Protein AF-A0A5K1H5M7-F1 (afdb_monomer)

InterPro domains:
  IPR006096 Glutamate/phenylalanine/leucine/valine/L-tryptophan dehydrogenase, C-terminal [PF00208] (1-65)
  IPR036291 NAD(P)-binding domain superfamily [SSF51735] (2-88)

Secondary structure (DSSP, 8-state):
---HHHHTHHHHHHHHHHHHHHHHTS-TTTTTHHHHHHHHHHHHHHHHHHH------HHHHSPPPHHHHHHHHHHHHHHHHHHHHHHHHHHT-

Foldseek 3Di:
DDDPCLVVCLVVQLVVVVVVCVVVVDQPCPVCFVVQLVVVVVVQVVVCVVPVDDDDDPPVSGGDGSVNVSVVSSVVVSVVVVVVVVVVVVVVD

Radius of gyration: 19.18 Å; Cα contacts (8 Å, |Δi|>4): 42; chains: 1; bounding box: 40×39×49 Å

Structure (mmCIF, N/CA/C/O backbone):
data_AF-A0A5K1H5M7-F1
#
_entry.id   AF-A0A5K1H5M7-F1
#
loop_
_atom_site.group_PDB
_atom_site.id
_atom_site.type_symbol
_atom_site.label_atom_id
_atom_site.label_alt_id
_atom_site.label_comp_id
_atom_site.label_asym_id
_atom_site.label_entity_id
_atom_site.label_seq_id
_atom_site.pdbx_PDB_ins_code
_atom_site.Cartn_x
_atom_site.Cartn_y
_atom_site.Cartn_z
_atom_site.occupancy
_atom_site.B_iso_or_equiv
_atom_site.auth_seq_id
_atom_site.auth_comp_id
_atom_site.auth_asym_id
_atom_site.auth_atom_id
_atom_site.pdbx_PDB_model_num
ATOM 1 N N . PHE A 1 1 ? 15.676 -14.367 -14.440 1.00 82.69 1 PHE A N 1
ATOM 2 C CA . PHE A 1 1 ? 16.185 -12.984 -14.463 1.00 82.69 1 PHE A CA 1
ATOM 3 C C . PHE A 1 1 ? 15.013 -12.069 -14.165 1.00 82.69 1 PHE A C 1
ATOM 5 O O . PHE A 1 1 ? 13.962 -12.291 -14.755 1.00 82.69 1 PHE A O 1
ATOM 12 N N . LEU A 1 2 ? 15.156 -11.134 -13.226 1.00 88.44 2 LEU A N 1
ATOM 13 C CA . LEU A 1 2 ? 14.098 -10.183 -12.884 1.00 88.44 2 LEU A CA 1
ATOM 14 C C . LEU A 1 2 ? 14.438 -8.835 -13.548 1.00 88.44 2 LEU A C 1
ATOM 16 O O . LEU A 1 2 ? 15.557 -8.367 -13.332 1.00 88.44 2 LEU A O 1
ATOM 20 N N . PRO A 1 3 ? 13.555 -8.253 -14.384 1.00 93.31 3 PRO A N 1
ATOM 21 C CA . PRO A 1 3 ? 13.855 -7.015 -15.100 1.00 93.31 3 PRO A CA 1
ATOM 22 C C . PRO A 1 3 ? 14.126 -5.852 -14.145 1.00 93.31 3 PRO A C 1
ATOM 24 O O . PRO A 1 3 ? 13.365 -5.615 -13.209 1.00 93.31 3 PRO A O 1
ATOM 27 N N . ASP A 1 4 ? 15.179 -5.094 -14.419 1.00 95.06 4 ASP A N 1
ATOM 28 C CA . ASP A 1 4 ? 15.540 -3.880 -13.688 1.00 95.06 4 ASP A CA 1
ATOM 29 C C . ASP A 1 4 ? 14.443 -2.814 -13.768 1.00 95.06 4 ASP A C 1
ATOM 31 O O . ASP A 1 4 ? 14.088 -2.253 -12.735 1.00 95.06 4 ASP A O 1
ATOM 35 N N . VAL A 1 5 ? 13.849 -2.627 -14.954 1.00 92.81 5 VAL A N 1
ATOM 36 C CA . VAL A 1 5 ? 12.701 -1.734 -15.203 1.00 92.81 5 VAL A CA 1
ATOM 37 C C . VAL A 1 5 ? 11.517 -2.043 -14.284 1.00 92.81 5 VAL A C 1
ATOM 39 O O . VAL A 1 5 ? 10.769 -1.139 -13.933 1.00 92.81 5 VAL A O 1
ATOM 42 N N . LEU A 1 6 ? 11.339 -3.305 -13.875 1.00 94.81 6 LEU A N 1
ATOM 43 C CA . LEU A 1 6 ? 10.314 -3.684 -12.903 1.00 94.81 6 LEU A CA 1
ATOM 44 C C . LEU A 1 6 ? 10.814 -3.413 -11.478 1.00 94.81 6 LEU A C 1
ATOM 46 O O . LEU A 1 6 ? 10.172 -2.692 -10.725 1.00 94.81 6 LEU A O 1
ATOM 50 N N . CYS A 1 7 ? 11.982 -3.942 -11.108 1.00 93.88 7 CYS A N 1
ATOM 51 C CA . CYS A 1 7 ? 12.513 -3.846 -9.744 1.00 93.88 7 CYS A CA 1
ATOM 52 C C . CYS A 1 7 ? 12.703 -2.409 -9.238 1.00 93.88 7 CYS A C 1
ATOM 54 O O . CYS A 1 7 ? 12.552 -2.162 -8.043 1.00 93.88 7 CYS A O 1
ATOM 56 N N . ASN A 1 8 ? 13.071 -1.471 -10.116 1.00 95.25 8 ASN A N 1
ATOM 57 C CA . ASN A 1 8 ? 13.356 -0.083 -9.745 1.00 95.25 8 ASN A CA 1
ATOM 58 C C . ASN A 1 8 ? 12.138 0.855 -9.850 1.00 95.25 8 ASN A C 1
ATOM 60 O O . ASN A 1 8 ? 12.214 1.996 -9.387 1.00 95.25 8 ASN A O 1
ATOM 64 N N . ALA A 1 9 ? 11.011 0.383 -10.394 1.00 94.75 9 ALA A N 1
ATOM 65 C CA . ALA A 1 9 ? 9.826 1.204 -10.643 1.00 94.75 9 ALA A CA 1
ATOM 66 C C . ALA A 1 9 ? 9.185 1.755 -9.360 1.00 94.75 9 ALA A C 1
ATOM 68 O O . ALA A 1 9 ? 8.509 2.783 -9.401 1.00 94.75 9 ALA A O 1
ATOM 69 N N . GLY A 1 10 ? 9.437 1.122 -8.209 1.00 94.25 10 GLY A N 1
ATOM 70 C CA . GLY A 1 10 ? 8.871 1.533 -6.924 1.00 94.25 10 GLY A CA 1
ATOM 71 C C . GLY A 1 10 ? 9.189 2.982 -6.541 1.00 94.25 10 GLY A C 1
ATOM 72 O O . GLY A 1 10 ? 8.316 3.683 -6.037 1.00 94.25 10 GLY A O 1
ATOM 73 N N . GLY A 1 11 ? 10.401 3.466 -6.838 1.00 94.31 11 GLY A N 1
ATOM 74 C CA . GLY A 1 11 ? 10.768 4.862 -6.572 1.00 94.31 11 GLY A CA 1
ATOM 75 C C . GLY A 1 11 ? 9.922 5.844 -7.384 1.00 94.31 11 GLY A C 1
ATOM 76 O O . GLY A 1 11 ? 9.370 6.791 -6.832 1.00 94.31 11 GLY A O 1
ATOM 77 N N . VAL A 1 12 ? 9.749 5.566 -8.679 1.00 96.31 12 VAL A N 1
ATOM 78 C CA . VAL A 1 12 ? 8.927 6.386 -9.583 1.00 96.31 12 VAL A CA 1
ATOM 79 C C . VAL A 1 12 ? 7.454 6.355 -9.168 1.00 96.31 12 VAL A C 1
ATOM 81 O O . VAL A 1 12 ? 6.804 7.399 -9.156 1.00 96.31 12 VAL A O 1
ATOM 84 N N . ALA A 1 13 ? 6.937 5.187 -8.775 1.00 95.31 13 ALA A N 1
ATOM 85 C CA . ALA A 1 13 ? 5.560 5.035 -8.309 1.00 95.31 13 ALA A CA 1
ATOM 86 C C . ALA A 1 13 ? 5.280 5.862 -7.041 1.00 95.31 13 ALA A C 1
ATOM 88 O O . ALA A 1 13 ? 4.282 6.577 -6.974 1.00 95.31 13 ALA A O 1
ATOM 89 N N . VAL A 1 14 ? 6.184 5.837 -6.057 1.00 95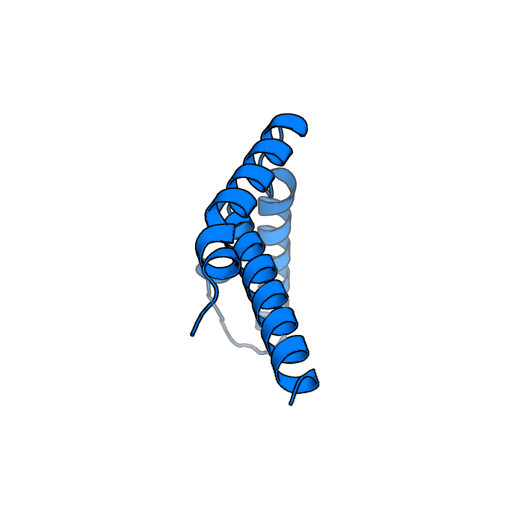.12 14 VAL A N 1
ATOM 90 C CA . VAL A 1 14 ? 6.011 6.620 -4.821 1.00 95.12 14 VAL A CA 1
ATOM 91 C C . VAL A 1 14 ? 6.178 8.119 -5.074 1.00 95.12 14 VAL A C 1
ATOM 93 O O . VAL A 1 14 ? 5.408 8.907 -4.529 1.00 95.12 14 VAL A O 1
ATOM 96 N N . SER A 1 15 ? 7.102 8.534 -5.948 1.00 96.00 15 SER A N 1
ATOM 97 C CA . SER A 1 15 ? 7.208 9.940 -6.369 1.00 96.00 15 SER A CA 1
ATOM 98 C C . SER A 1 15 ? 5.944 10.433 -7.078 1.00 96.00 15 SER A C 1
ATOM 100 O O . SER A 1 15 ? 5.555 11.589 -6.921 1.00 96.00 15 SER A O 1
ATOM 102 N N . TYR A 1 16 ? 5.265 9.560 -7.825 1.00 94.94 16 TYR A N 1
ATOM 103 C CA . TYR A 1 16 ? 3.972 9.890 -8.417 1.00 94.94 16 TYR A CA 1
ATOM 104 C C . TYR A 1 16 ? 2.887 10.104 -7.349 1.00 94.94 16 TYR A C 1
ATOM 106 O O . TYR A 1 16 ? 2.142 11.082 -7.425 1.00 94.94 16 TYR A O 1
ATOM 114 N N . PHE A 1 17 ? 2.833 9.264 -6.310 1.00 94.44 17 PHE A N 1
ATOM 115 C CA . PHE A 1 17 ? 1.913 9.468 -5.183 1.00 94.44 17 PHE A CA 1
ATOM 116 C C . PHE A 1 17 ? 2.196 10.768 -4.420 1.00 94.44 17 PHE A C 1
ATOM 118 O O . PHE A 1 17 ? 1.264 11.478 -4.045 1.00 94.44 17 PHE A O 1
ATOM 125 N N . GLU A 1 18 ? 3.470 11.114 -4.227 1.00 93.75 18 GLU A N 1
ATOM 126 C CA . GLU A 1 18 ? 3.865 12.387 -3.618 1.00 93.75 18 GLU A CA 1
ATOM 127 C C . GLU A 1 18 ? 3.390 13.585 -4.452 1.00 93.75 18 GLU A C 1
ATOM 129 O O . GL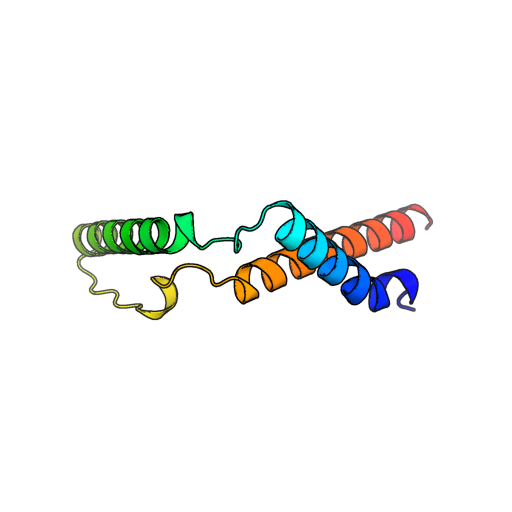U A 1 18 ? 2.838 14.547 -3.913 1.00 93.75 18 GLU A O 1
ATOM 134 N N . TRP A 1 19 ? 3.547 13.521 -5.775 1.00 95.06 19 TRP A N 1
ATOM 135 C CA . TRP A 1 19 ? 3.060 14.566 -6.671 1.00 95.06 19 TRP A CA 1
ATOM 136 C C . TRP A 1 19 ? 1.536 14.733 -6.596 1.00 95.06 19 TRP A C 1
ATOM 138 O O . TRP A 1 19 ? 1.058 15.861 -6.468 1.00 95.06 19 TRP A O 1
ATOM 148 N N . LEU A 1 20 ? 0.777 13.631 -6.595 1.00 91.50 20 LEU A N 1
ATOM 149 C CA . LEU A 1 20 ? -0.681 13.668 -6.429 1.00 91.50 20 LEU A CA 1
ATOM 150 C C . LEU A 1 20 ? -1.087 14.312 -5.098 1.00 91.50 20 LEU A C 1
ATOM 152 O O . LEU A 1 20 ? -1.930 15.208 -5.077 1.00 91.50 20 LEU A O 1
ATOM 156 N N . LYS A 1 21 ? -0.429 13.929 -3.999 1.00 90.88 21 LYS A N 1
ATOM 157 C CA . LYS A 1 21 ? -0.653 14.531 -2.679 1.00 90.88 21 LYS A CA 1
ATOM 158 C C . LYS A 1 21 ? -0.434 16.048 -2.699 1.00 90.88 21 LYS A C 1
ATOM 160 O O . LYS A 1 21 ? -1.227 16.796 -2.124 1.00 90.88 21 LYS A O 1
ATOM 165 N N . ASN A 1 22 ? 0.628 16.504 -3.363 1.00 93.38 22 ASN A N 1
ATOM 166 C CA . ASN A 1 22 ? 0.953 17.927 -3.464 1.00 93.38 22 ASN A CA 1
ATOM 167 C C . ASN A 1 22 ? -0.084 18.709 -4.281 1.00 93.38 22 ASN A C 1
ATOM 169 O O . ASN A 1 22 ? -0.367 19.858 -3.955 1.00 93.38 22 ASN A O 1
ATOM 173 N N . LEU A 1 23 ? -0.680 18.099 -5.308 1.00 92.88 23 LEU A N 1
ATOM 174 C CA . LEU A 1 23 ? -1.767 18.720 -6.066 1.00 92.88 23 LEU A CA 1
ATOM 175 C C . LEU A 1 23 ? -3.057 18.825 -5.250 1.00 92.88 23 LEU A C 1
ATOM 177 O O . LEU A 1 23 ? -3.707 19.872 -5.243 1.00 92.88 23 LEU A O 1
ATOM 181 N N . GLU A 1 24 ? -3.425 17.757 -4.549 1.00 86.50 24 GLU A N 1
ATOM 182 C CA . GLU A 1 24 ? -4.687 17.692 -3.811 1.00 86.50 24 GLU A CA 1
ATOM 183 C C . GLU A 1 24 ? -4.655 18.474 -2.494 1.00 86.50 24 GLU A C 1
ATOM 185 O O . GLU A 1 24 ? -5.709 18.768 -1.939 1.00 86.50 24 GLU A O 1
ATOM 190 N N . HIS A 1 25 ? -3.467 18.840 -1.994 1.00 84.69 25 HIS A N 1
ATOM 191 C CA . HIS A 1 25 ? -3.276 19.516 -0.703 1.00 84.69 25 HIS A CA 1
ATOM 192 C C . HIS A 1 25 ? -3.951 18.780 0.474 1.00 84.69 25 HIS A C 1
ATOM 194 O O . HIS A 1 25 ? -4.275 19.371 1.508 1.00 84.69 25 HIS A O 1
ATOM 200 N N . VAL A 1 26 ? -4.162 17.471 0.331 1.00 82.94 26 VAL A N 1
ATOM 201 C CA . VAL A 1 26 ? -4.854 16.611 1.290 1.00 82.94 26 VAL A CA 1
ATOM 202 C C . VAL A 1 26 ? -3.960 15.422 1.606 1.00 82.94 26 VAL A C 1
ATOM 204 O O . VAL A 1 26 ? -3.317 14.851 0.734 1.00 82.94 26 VAL A O 1
ATOM 207 N N . ASN A 1 27 ? -3.929 15.029 2.880 1.00 82.75 27 ASN A N 1
ATOM 208 C CA . ASN A 1 27 ? -3.281 13.784 3.277 1.00 82.75 27 ASN A CA 1
ATOM 209 C C . ASN A 1 27 ? -4.261 12.624 3.039 1.00 82.75 27 ASN A C 1
ATOM 211 O O . ASN A 1 27 ? -5.351 12.649 3.634 1.00 82.75 27 ASN A O 1
ATOM 215 N N . PRO A 1 28 ? -3.889 11.608 2.241 1.00 82.12 28 PRO A N 1
ATOM 216 C CA . PRO A 1 28 ? -4.716 10.428 2.021 1.00 82.12 28 PRO A CA 1
ATOM 217 C C . PRO A 1 28 ? -5.207 9.818 3.339 1.00 82.12 28 PRO A C 1
ATOM 219 O O . PRO A 1 28 ? -4.467 9.733 4.321 1.00 82.12 28 PRO A O 1
ATOM 222 N N . GLY A 1 29 ? -6.489 9.449 3.386 1.00 83.31 29 GLY A N 1
ATOM 223 C CA . GLY A 1 29 ? -7.121 8.830 4.557 1.00 83.31 29 GLY A CA 1
ATOM 224 C C . GLY A 1 29 ? -7.430 9.769 5.728 1.00 83.31 29 GLY A C 1
ATOM 225 O O . GLY A 1 29 ? -8.177 9.391 6.627 1.00 83.31 29 GLY A O 1
ATOM 226 N N . ARG A 1 30 ? -6.946 11.023 5.745 1.00 85.38 30 ARG A N 1
ATOM 227 C CA . ARG A 1 30 ? -7.150 11.936 6.891 1.00 85.38 30 ARG A CA 1
ATOM 228 C C . ARG A 1 30 ? -8.626 12.192 7.205 1.00 85.38 30 ARG A C 1
ATOM 230 O O . ARG A 1 30 ? -8.986 12.306 8.375 1.00 85.38 30 ARG A O 1
ATOM 237 N N . MET A 1 31 ? -9.463 12.298 6.175 1.00 84.69 31 MET A N 1
ATOM 238 C CA . MET A 1 31 ? -10.899 12.543 6.330 1.00 84.69 31 MET A CA 1
ATOM 239 C C . MET A 1 31 ? -11.693 11.278 6.678 1.00 84.69 31 MET A C 1
ATOM 241 O O . MET A 1 31 ? -12.663 11.369 7.426 1.00 84.69 31 MET A O 1
ATOM 245 N N . SER A 1 32 ? -11.291 10.111 6.167 1.00 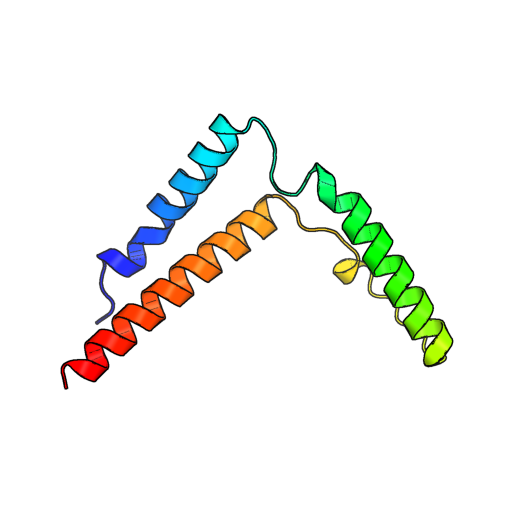88.69 32 SER A N 1
ATOM 246 C CA . SER A 1 32 ? -12.035 8.858 6.346 1.00 88.69 32 SER A CA 1
ATOM 247 C C . SER A 1 32 ? -11.627 8.086 7.600 1.00 88.69 32 SER A C 1
ATOM 249 O O . SER A 1 32 ? -12.448 7.362 8.156 1.00 88.69 32 SER A O 1
ATOM 251 N N . ARG A 1 33 ? -10.409 8.292 8.117 1.00 89.06 33 ARG A N 1
ATOM 252 C CA . ARG A 1 33 ? -9.819 7.481 9.194 1.00 89.06 33 ARG A CA 1
ATOM 253 C C . ARG A 1 33 ? -10.725 7.285 10.411 1.00 89.06 33 ARG A C 1
ATOM 255 O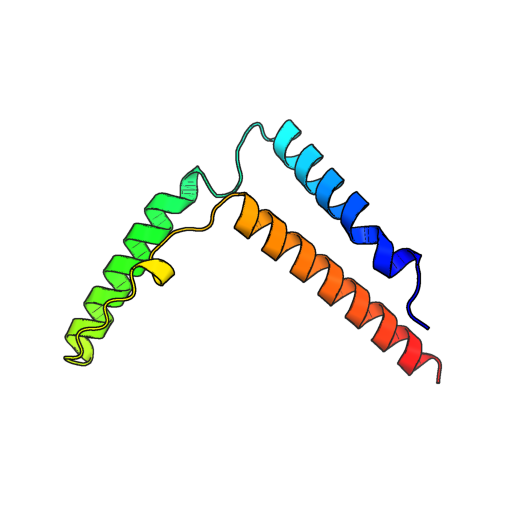 O . ARG A 1 33 ? -10.997 6.154 10.793 1.00 89.06 33 ARG A O 1
ATOM 262 N N . LYS A 1 34 ? -11.220 8.369 11.021 1.00 89.31 34 LYS A N 1
ATOM 263 C CA . LYS A 1 34 ? -12.096 8.264 12.208 1.00 89.31 34 LYS A CA 1
ATOM 264 C C . LYS A 1 34 ? -13.437 7.605 11.893 1.00 89.31 34 LYS A C 1
ATOM 266 O O . LYS A 1 34 ? -14.035 6.968 12.756 1.00 89.31 34 LYS A O 1
ATOM 271 N N . TRP A 1 35 ? -13.933 7.805 10.677 1.00 89.38 35 TRP A N 1
ATOM 272 C CA . TRP A 1 35 ? -15.180 7.200 10.235 1.00 89.38 35 TRP A CA 1
ATOM 273 C C . TRP A 1 35 ? -15.016 5.688 10.031 1.00 89.38 35 TRP A C 1
ATOM 275 O O . TRP A 1 35 ? -15.861 4.920 10.493 1.00 89.38 35 TRP A O 1
ATOM 285 N N . GLU A 1 36 ? -13.899 5.250 9.449 1.00 90.81 36 GLU A N 1
ATOM 286 C CA . GLU A 1 36 ? -13.529 3.835 9.343 1.00 90.81 36 GLU A CA 1
ATOM 287 C C . GLU A 1 36 ? -13.355 3.196 10.725 1.00 90.81 36 GLU A C 1
ATOM 289 O O . GLU A 1 36 ? -13.952 2.157 10.990 1.00 90.81 36 GLU A O 1
ATOM 294 N N . GLU A 1 37 ? -12.617 3.842 11.636 1.00 91.44 37 GLU A N 1
ATOM 295 C CA . GLU A 1 37 ? -12.427 3.379 13.021 1.00 91.44 37 GLU A CA 1
ATOM 296 C C . GLU A 1 37 ? -13.772 3.175 13.733 1.00 91.44 37 GLU A C 1
ATOM 298 O O . GLU A 1 37 ? -14.018 2.130 14.338 1.00 91.44 37 GLU A O 1
ATOM 303 N N . LYS A 1 38 ? -14.686 4.146 13.622 1.00 91.38 38 LYS A N 1
ATOM 304 C CA . LYS A 1 38 ? -16.031 4.044 14.202 1.00 91.38 38 LYS A CA 1
ATOM 305 C C . LYS A 1 38 ? -16.842 2.907 13.577 1.00 91.38 38 LYS A C 1
ATOM 307 O O . LYS A 1 38 ? -17.511 2.167 14.288 1.00 91.38 38 LYS A O 1
ATOM 312 N N . THR A 1 39 ? -16.773 2.758 12.258 1.00 91.50 39 THR A N 1
ATOM 313 C CA . THR A 1 39 ? -17.516 1.718 11.533 1.00 91.50 39 THR A CA 1
ATOM 314 C C . THR A 1 39 ? -17.022 0.320 11.904 1.00 91.50 39 THR A C 1
ATOM 316 O O . THR A 1 39 ? -17.837 -0.568 12.147 1.00 91.50 39 THR A O 1
ATOM 319 N N . LYS A 1 40 ? -15.702 0.130 12.024 1.00 91.44 40 LYS A N 1
ATOM 320 C CA . LYS A 1 40 ? -15.102 -1.135 12.471 1.00 91.44 40 LYS A CA 1
ATOM 321 C C . LYS A 1 40 ? -15.488 -1.482 13.910 1.00 91.44 40 LYS A C 1
ATOM 323 O O . LYS A 1 40 ? -15.787 -2.642 14.172 1.00 91.44 40 LYS A O 1
ATOM 328 N N . ASN A 1 41 ? -15.523 -0.494 14.810 1.00 90.56 41 ASN A N 1
ATOM 329 C CA . ASN A 1 41 ? -15.988 -0.689 16.188 1.00 90.56 41 ASN A CA 1
ATOM 330 C C . ASN A 1 41 ? -17.440 -1.172 16.225 1.00 90.56 41 ASN A C 1
ATOM 332 O O . ASN A 1 41 ? -17.712 -2.230 16.779 1.00 90.56 41 ASN A O 1
ATOM 336 N N . ASN A 1 42 ? -18.340 -0.466 15.536 1.00 90.94 42 ASN A N 1
ATOM 337 C CA . ASN A 1 42 ? -19.751 -0.849 15.476 1.00 90.94 42 ASN A CA 1
ATOM 338 C C . ASN A 1 42 ? -19.943 -2.276 14.928 1.00 90.94 42 ASN A C 1
ATOM 340 O O . ASN A 1 42 ? -20.808 -3.013 15.388 1.00 90.94 42 ASN A O 1
ATOM 344 N N . LEU A 1 43 ? -19.149 -2.672 13.928 1.00 90.12 43 LEU A N 1
ATOM 345 C CA . LEU A 1 43 ? -19.214 -4.014 13.351 1.00 90.12 43 LEU A CA 1
ATOM 346 C C . LEU A 1 43 ? -18.721 -5.087 14.334 1.00 90.12 43 LEU A C 1
ATOM 348 O O . LEU A 1 43 ? -19.294 -6.173 14.389 1.00 90.12 43 LEU A O 1
ATOM 352 N N . LEU A 1 44 ? -17.692 -4.781 15.128 1.00 89.75 44 LEU A N 1
ATOM 353 C CA . LEU A 1 44 ? -17.214 -5.658 16.197 1.00 89.75 44 LEU A CA 1
ATOM 354 C C . LEU A 1 44 ? -18.265 -5.844 17.294 1.00 89.75 44 LEU A C 1
ATOM 356 O O . LEU A 1 44 ? -18.475 -6.975 17.726 1.00 89.75 44 LEU A O 1
ATOM 360 N N . ASP A 1 45 ? -18.967 -4.778 17.682 1.00 88.94 45 ASP A N 1
ATOM 361 C CA . ASP A 1 45 ? -20.051 -4.848 18.669 1.00 88.94 45 ASP A CA 1
ATOM 362 C C . ASP A 1 45 ? -21.164 -5.802 18.210 1.00 88.94 45 ASP A C 1
ATOM 364 O O . ASP A 1 45 ? -21.571 -6.686 18.962 1.00 88.94 45 ASP A O 1
ATOM 368 N N . VAL A 1 46 ? -21.577 -5.704 16.940 1.00 90.81 46 VAL A N 1
ATOM 369 C CA . VAL A 1 46 ? -22.589 -6.597 16.345 1.00 90.81 46 VAL A CA 1
ATOM 370 C C . VAL A 1 46 ? -22.119 -8.056 16.321 1.00 90.81 46 VAL A C 1
ATOM 372 O O . VAL A 1 46 ? -22.900 -8.963 16.604 1.00 90.81 46 VAL A O 1
ATOM 375 N N . ILE A 1 47 ? -20.848 -8.313 15.999 1.00 89.56 47 ILE A N 1
ATOM 376 C CA . ILE A 1 47 ? -20.296 -9.678 16.000 1.00 89.56 47 ILE A CA 1
ATOM 377 C C . ILE A 1 47 ? -20.245 -10.244 17.420 1.00 89.56 47 ILE A C 1
ATOM 379 O O . ILE A 1 47 ? -20.590 -11.411 17.626 1.00 89.56 47 ILE A O 1
ATOM 383 N N . ASN A 1 48 ? -19.825 -9.439 18.395 1.00 88.94 48 ASN A N 1
ATOM 384 C CA . ASN A 1 48 ? -19.754 -9.852 19.793 1.00 88.94 48 ASN A CA 1
ATOM 385 C C . ASN A 1 48 ? -21.156 -10.178 20.336 1.00 88.94 48 ASN A C 1
ATOM 387 O O . ASN A 1 48 ? -21.329 -11.204 20.993 1.00 88.94 48 ASN A O 1
ATOM 391 N N . GLU A 1 49 ? -22.170 -9.374 19.995 1.00 89.88 49 GLU A N 1
ATOM 392 C CA . GLU A 1 49 ? -23.570 -9.639 20.349 1.00 89.88 49 GLU A CA 1
ATOM 393 C C . GLU A 1 49 ? -24.098 -10.924 19.689 1.00 89.88 49 GLU A C 1
ATOM 395 O O . GLU A 1 49 ? -24.716 -11.755 20.353 1.00 89.88 49 GLU A O 1
ATOM 400 N N . ALA A 1 50 ? -23.805 -11.136 18.403 1.00 91.44 50 ALA A N 1
ATOM 401 C CA . ALA A 1 50 ? -24.289 -12.300 17.660 1.00 91.44 50 ALA A CA 1
ATOM 402 C C . ALA A 1 50 ? -23.611 -13.623 18.061 1.00 91.44 50 ALA A C 1
ATOM 404 O O . ALA A 1 50 ? -24.229 -14.684 17.974 1.00 91.44 50 ALA A O 1
ATOM 405 N N . THR A 1 51 ? -22.336 -13.587 18.460 1.00 89.12 51 THR A N 1
ATOM 406 C CA . THR A 1 51 ? -21.540 -14.794 18.761 1.00 89.12 51 THR A CA 1
ATOM 407 C C . THR A 1 51 ? -21.388 -15.077 20.254 1.00 89.12 51 THR A C 1
ATOM 409 O O . THR A 1 51 ? -21.015 -16.190 20.622 1.00 89.12 51 THR A O 1
ATOM 412 N N . GLY A 1 52 ? -21.641 -14.089 21.118 1.00 84.44 52 GLY A N 1
ATOM 413 C CA . GLY A 1 52 ? -21.368 -14.167 22.555 1.00 84.44 52 GLY A CA 1
ATOM 414 C C . GLY A 1 52 ? -19.874 -14.210 22.905 1.00 84.44 52 GLY A C 1
ATOM 415 O O . GLY A 1 52 ? -19.520 -14.439 24.061 1.00 84.44 52 GLY A O 1
ATOM 416 N N . LEU A 1 53 ? -18.987 -14.016 21.923 1.00 83.81 53 LEU A N 1
ATOM 417 C CA . LEU A 1 53 ? -17.541 -13.967 22.118 1.00 83.81 53 LEU A CA 1
ATOM 418 C C . LEU A 1 53 ? -17.107 -12.523 22.377 1.00 83.81 53 LEU A C 1
ATOM 420 O O . LEU A 1 53 ? -17.584 -11.603 21.726 1.00 83.81 53 LEU A O 1
ATOM 424 N N . SER A 1 54 ? -16.169 -12.323 23.304 1.00 76.81 54 SER A N 1
ATOM 425 C CA . SER A 1 54 ? -15.521 -11.022 23.504 1.00 76.81 54 SER A CA 1
ATOM 426 C C . SER A 1 54 ? -14.246 -10.965 22.669 1.00 76.81 54 SER A C 1
ATOM 428 O O . SER A 1 54 ? -13.186 -11.439 23.089 1.00 76.81 54 SER A O 1
ATOM 430 N N . ILE A 1 55 ? -14.355 -10.441 21.447 1.00 78.69 55 ILE A N 1
ATOM 431 C CA . ILE A 1 55 ? -13.202 -10.218 20.576 1.00 78.69 55 ILE A CA 1
ATOM 432 C C . ILE A 1 55 ? -12.721 -8.787 20.797 1.00 78.69 55 ILE A C 1
ATOM 434 O O . ILE A 1 55 ? -13.368 -7.834 20.372 1.00 78.69 55 ILE A O 1
ATOM 438 N N . ASN A 1 56 ? -11.558 -8.633 21.430 1.00 73.44 56 ASN A N 1
ATOM 439 C CA . ASN A 1 56 ? -10.916 -7.332 21.582 1.00 73.44 56 ASN A CA 1
ATOM 440 C C . ASN A 1 56 ? -9.644 -7.283 20.725 1.00 73.44 56 ASN A C 1
ATOM 442 O O . ASN A 1 56 ? -8.642 -7.929 21.033 1.00 73.44 56 ASN A O 1
ATOM 446 N N . LYS A 1 57 ? -9.714 -6.578 19.591 1.00 77.31 57 LYS A N 1
ATOM 447 C CA . LYS A 1 57 ? -8.594 -6.403 18.655 1.00 77.31 57 LYS A CA 1
ATOM 448 C C . LYS A 1 57 ? -8.405 -4.926 18.326 1.00 77.31 57 LYS A C 1
ATOM 450 O O . LYS A 1 57 ? -8.732 -4.473 17.231 1.00 77.31 57 LYS A O 1
ATOM 455 N N . GLU A 1 58 ? -7.832 -4.199 19.279 1.00 74.94 58 GLU A N 1
ATOM 456 C CA . GLU A 1 58 ? -7.534 -2.762 19.177 1.00 74.94 58 GLU A CA 1
ATOM 457 C C . GLU A 1 58 ? -6.709 -2.396 17.934 1.00 74.94 58 GLU A C 1
ATOM 459 O O . GLU A 1 58 ? -6.922 -1.345 17.331 1.00 74.94 58 GLU A O 1
ATOM 464 N N . ASP A 1 59 ? -5.810 -3.275 17.489 1.00 73.06 59 ASP A N 1
ATOM 465 C CA . ASP A 1 59 ? -4.992 -3.013 16.302 1.00 73.06 59 ASP A CA 1
ATOM 466 C C . ASP A 1 59 ? -5.770 -3.107 14.983 1.00 73.06 59 ASP A C 1
ATOM 468 O O . ASP A 1 59 ? -5.445 -2.388 14.041 1.00 73.06 59 ASP A O 1
ATOM 4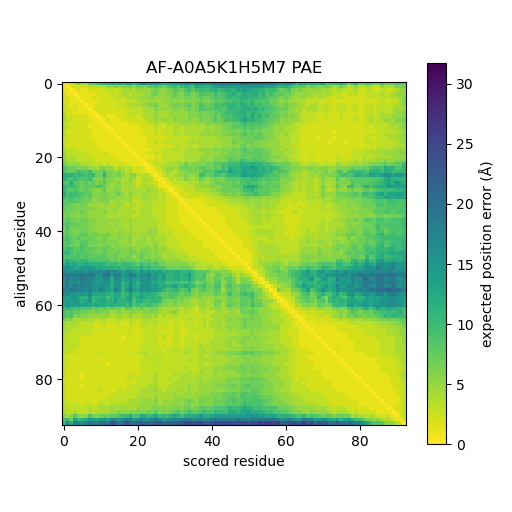72 N N . LEU A 1 60 ? -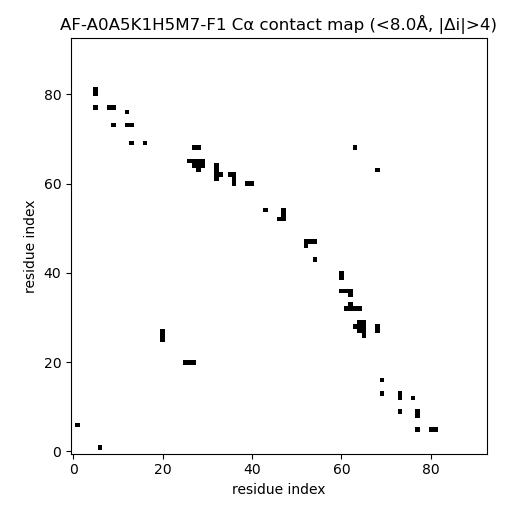6.835 -3.916 14.911 1.00 74.38 60 LEU A N 1
ATOM 473 C CA . LEU A 1 60 ? -7.687 -3.986 13.713 1.00 74.38 60 LEU A CA 1
ATOM 474 C C . LEU A 1 60 ? -8.594 -2.763 13.575 1.00 74.38 60 LEU A C 1
ATOM 476 O O . LEU A 1 60 ? -9.007 -2.409 12.466 1.00 74.38 60 LEU A O 1
ATOM 480 N N . LEU A 1 61 ? -8.905 -2.134 14.708 1.00 80.38 61 LEU A N 1
ATOM 481 C CA . LEU A 1 61 ? -9.816 -1.006 14.796 1.00 80.38 61 LEU A CA 1
ATOM 482 C C . LEU A 1 61 ? -9.205 0.280 14.255 1.00 80.38 61 LEU A C 1
ATOM 484 O O . LEU A 1 61 ? -9.956 1.117 13.769 1.00 80.38 61 LEU A O 1
ATOM 488 N N . LYS A 1 62 ? -7.874 0.419 14.277 1.00 85.50 62 LYS A N 1
ATOM 489 C CA . LYS A 1 62 ? -7.174 1.604 13.764 1.00 85.50 62 LYS A CA 1
ATOM 490 C C . LYS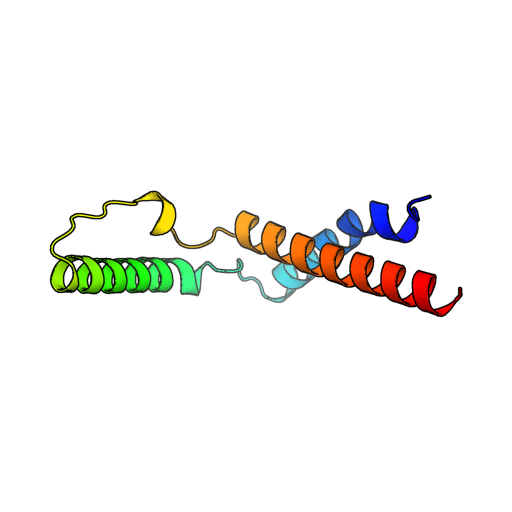 A 1 62 ? -7.454 1.794 12.267 1.00 85.50 62 LYS A C 1
ATOM 492 O O . LYS A 1 62 ? -7.472 0.844 11.477 1.00 85.50 62 LYS A O 1
ATOM 497 N N . GLY A 1 63 ? -7.717 3.036 11.878 1.00 86.00 63 GLY A N 1
ATOM 498 C CA . GLY A 1 63 ? -7.865 3.422 10.480 1.00 86.00 63 GLY A CA 1
ATOM 499 C C . GLY A 1 63 ? -6.495 3.599 9.832 1.00 86.00 63 GLY A C 1
ATOM 500 O O . GLY A 1 63 ? -5.496 3.817 10.527 1.00 86.00 63 GLY A O 1
ATOM 501 N N . ALA A 1 64 ? -6.451 3.498 8.505 1.00 89.38 64 ALA A N 1
ATOM 502 C CA . ALA A 1 64 ? -5.199 3.537 7.758 1.00 89.38 64 ALA A CA 1
ATOM 503 C C . ALA A 1 64 ? -4.474 4.884 7.939 1.00 89.38 64 ALA A C 1
ATOM 505 O O . ALA A 1 64 ? -5.082 5.961 7.916 1.00 89.38 64 ALA A O 1
ATOM 506 N N . THR A 1 65 ? -3.158 4.830 8.133 1.00 90.00 65 THR A N 1
ATOM 507 C CA . THR A 1 65 ? -2.299 6.014 8.060 1.00 90.00 65 THR A CA 1
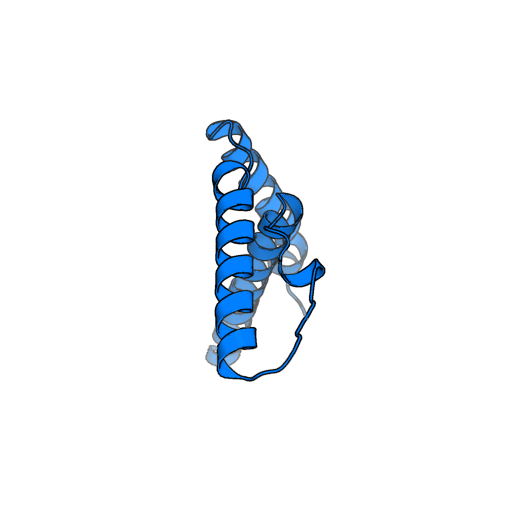ATOM 508 C C . THR A 1 65 ? -1.904 6.297 6.613 1.00 90.00 65 THR A C 1
ATOM 510 O O . THR A 1 65 ? -2.010 5.434 5.747 1.00 90.00 65 THR A O 1
ATOM 513 N N . GLU A 1 66 ? -1.390 7.499 6.344 1.00 90.12 66 GLU A N 1
ATOM 514 C CA . GLU A 1 66 ? -0.851 7.838 5.021 1.00 90.12 66 GLU A CA 1
ATOM 515 C C . GLU A 1 66 ? 0.205 6.821 4.556 1.00 90.12 66 GLU A C 1
ATOM 517 O O . GLU A 1 66 ? 0.188 6.390 3.408 1.00 90.12 66 GLU A O 1
ATOM 522 N N . LYS A 1 67 ? 1.081 6.384 5.469 1.00 91.44 67 LYS A N 1
ATOM 523 C CA . LYS A 1 67 ? 2.100 5.372 5.180 1.00 91.44 67 LYS A CA 1
ATOM 524 C C . LYS A 1 67 ? 1.474 4.044 4.758 1.00 91.44 67 LYS A C 1
ATOM 526 O O . LYS A 1 67 ? 1.949 3.437 3.805 1.00 91.44 67 LYS A O 1
ATOM 531 N N . ASP A 1 68 ? 0.413 3.620 5.439 1.00 91.88 68 ASP A N 1
ATOM 532 C CA . ASP A 1 68 ? -0.280 2.369 5.118 1.00 91.88 68 ASP A CA 1
ATOM 533 C C . ASP A 1 68 ? -0.945 2.448 3.741 1.00 91.88 68 ASP A C 1
ATOM 535 O O . ASP A 1 68 ? -0.893 1.492 2.975 1.00 91.88 68 ASP A O 1
ATOM 539 N N . ILE A 1 69 ? -1.502 3.611 3.394 1.00 91.62 69 ILE A N 1
ATOM 540 C CA . ILE A 1 69 ? -2.106 3.857 2.078 1.00 91.62 69 ILE A CA 1
ATOM 541 C C . ILE A 1 69 ? -1.042 3.828 0.978 1.00 91.62 69 ILE A C 1
ATOM 543 O O . ILE A 1 69 ? -1.243 3.186 -0.048 1.00 91.62 69 ILE A O 1
ATOM 547 N N . VAL A 1 70 ? 0.105 4.477 1.193 1.00 93.19 70 VAL A N 1
ATOM 548 C CA . VAL A 1 70 ? 1.221 4.463 0.233 1.00 93.19 70 VAL A CA 1
ATOM 549 C C . VAL A 1 70 ? 1.780 3.051 0.062 1.00 93.19 70 VAL A C 1
ATOM 551 O O . VAL A 1 70 ? 2.046 2.637 -1.063 1.00 93.19 70 VAL A O 1
ATOM 554 N N . HIS A 1 71 ? 1.927 2.298 1.156 1.00 94.56 71 HIS A N 1
ATOM 555 C CA . HIS A 1 71 ? 2.373 0.906 1.119 1.00 94.56 71 HIS A CA 1
ATOM 556 C C . HIS A 1 71 ? 1.397 0.004 0.356 1.00 94.56 71 HIS A C 1
ATOM 558 O O . HIS A 1 71 ? 1.827 -0.752 -0.509 1.00 94.56 71 HIS A O 1
ATOM 564 N N . ALA A 1 72 ? 0.094 0.122 0.618 1.00 94.62 72 ALA A N 1
ATOM 565 C CA . ALA A 1 72 ? -0.918 -0.621 -0.126 1.00 94.62 72 ALA A CA 1
ATOM 566 C C . ALA A 1 72 ? -0.918 -0.236 -1.617 1.00 94.62 72 ALA A C 1
ATOM 568 O O . ALA A 1 72 ? -1.009 -1.098 -2.485 1.00 94.62 72 ALA A O 1
ATOM 569 N N . GLY A 1 73 ? -0.751 1.055 -1.924 1.00 94.50 73 GLY A N 1
ATOM 570 C CA . GLY A 1 73 ? -0.682 1.549 -3.298 1.00 94.50 73 GLY A CA 1
ATOM 571 C C . GLY A 1 73 ? 0.520 1.007 -4.076 1.00 94.50 73 GLY A C 1
ATOM 572 O O . GLY A 1 73 ? 0.360 0.561 -5.210 1.00 94.50 73 GLY A O 1
ATOM 573 N N . ILE A 1 74 ? 1.723 1.015 -3.487 1.00 96.31 74 ILE A N 1
ATOM 574 C CA . ILE A 1 74 ? 2.912 0.459 -4.156 1.00 96.31 74 ILE A CA 1
ATOM 575 C C . ILE A 1 74 ? 2.818 -1.066 -4.281 1.00 96.31 74 ILE A C 1
ATOM 577 O O . ILE A 1 74 ? 3.211 -1.606 -5.312 1.00 96.31 74 ILE A O 1
ATOM 581 N N . GLU A 1 75 ? 2.277 -1.759 -3.275 1.00 96.81 75 GLU A N 1
ATOM 582 C CA . GLU A 1 75 ? 2.067 -3.208 -3.317 1.00 96.81 75 GLU A CA 1
ATOM 583 C C . GLU A 1 75 ? 1.154 -3.605 -4.482 1.00 96.81 75 GLU A C 1
ATOM 585 O O . GLU A 1 75 ? 1.515 -4.492 -5.259 1.00 96.81 75 GLU A O 1
ATOM 590 N N . GLU A 1 76 ? 0.034 -2.902 -4.661 1.00 97.00 76 GLU A N 1
ATOM 591 C CA . GLU A 1 76 ? -0.900 -3.127 -5.768 1.00 97.00 76 GLU A CA 1
ATOM 592 C C . GLU A 1 76 ? -0.220 -2.912 -7.129 1.00 97.00 76 GLU A C 1
ATOM 594 O O . GLU A 1 76 ? -0.245 -3.794 -7.991 1.00 97.00 76 GLU A O 1
ATOM 599 N N . VAL A 1 77 ? 0.464 -1.774 -7.308 1.00 96.88 77 VAL A N 1
ATOM 600 C CA . VAL A 1 77 ? 1.153 -1.433 -8.566 1.00 96.88 77 VAL A CA 1
ATOM 601 C C . VAL A 1 77 ? 2.219 -2.472 -8.916 1.00 96.88 77 VAL A C 1
ATOM 603 O O . VAL A 1 77 ? 2.277 -2.953 -10.049 1.00 96.88 77 VAL A O 1
ATOM 606 N N . MET A 1 78 ? 3.058 -2.848 -7.948 1.00 97.06 78 MET A N 1
ATOM 607 C CA . MET A 1 78 ? 4.142 -3.806 -8.166 1.00 97.06 78 MET A CA 1
ATOM 608 C C . MET A 1 78 ? 3.619 -5.220 -8.424 1.00 97.06 78 MET A C 1
ATOM 610 O O . MET A 1 78 ? 4.168 -5.932 -9.271 1.00 97.06 78 MET A O 1
ATOM 614 N N . THR A 1 79 ? 2.551 -5.625 -7.736 1.00 97.12 79 THR A N 1
ATOM 615 C CA . THR A 1 79 ? 1.906 -6.928 -7.936 1.00 97.12 79 THR A CA 1
ATOM 616 C C . THR A 1 79 ? 1.313 -7.027 -9.334 1.00 97.12 79 THR A C 1
ATOM 618 O O . THR A 1 79 ? 1.596 -7.988 -10.055 1.00 97.12 79 THR A O 1
ATOM 621 N N . GLN A 1 80 ? 0.555 -6.012 -9.750 1.00 97.19 80 GLN A N 1
ATOM 622 C CA . GLN A 1 80 ? -0.061 -5.967 -11.072 1.00 97.19 80 GLN A CA 1
ATOM 623 C C . GLN A 1 80 ? 0.997 -5.977 -12.184 1.00 97.19 80 GLN A C 1
ATOM 625 O O . GLN A 1 80 ? 0.939 -6.822 -13.078 1.00 97.19 80 GLN A O 1
ATOM 630 N N . ALA A 1 81 ? 2.023 -5.125 -12.084 1.00 96.00 81 ALA A N 1
ATOM 631 C CA . ALA A 1 81 ? 3.109 -5.079 -13.064 1.00 96.00 81 ALA A CA 1
ATOM 632 C C . ALA A 1 81 ? 3.871 -6.413 -13.152 1.00 96.00 81 ALA A C 1
ATOM 634 O O . ALA A 1 81 ? 4.214 -6.878 -14.240 1.00 96.00 81 ALA A O 1
ATOM 635 N N . THR A 1 82 ? 4.107 -7.073 -12.014 1.00 95.94 82 THR A N 1
ATOM 636 C CA . THR A 1 82 ? 4.767 -8.387 -11.986 1.00 95.94 82 THR A CA 1
ATOM 637 C C . THR A 1 82 ? 3.918 -9.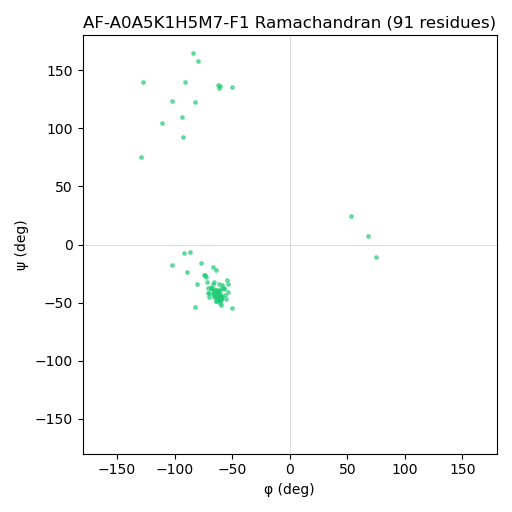446 -12.680 1.00 95.94 82 THR A C 1
ATOM 639 O O . THR A 1 82 ? 4.443 -10.232 -13.471 1.00 95.94 82 THR A O 1
ATOM 642 N N . LYS A 1 83 ? 2.608 -9.459 -12.416 1.00 96.38 83 LYS A N 1
ATOM 643 C CA . LYS A 1 83 ? 1.671 -10.398 -13.034 1.00 96.38 83 LYS A CA 1
ATOM 644 C C . LYS A 1 83 ? 1.640 -10.240 -14.553 1.00 96.38 83 LYS A C 1
ATOM 646 O O . LYS A 1 83 ? 1.799 -11.228 -15.261 1.00 96.38 83 LYS A O 1
ATOM 651 N N . GLU A 1 84 ? 1.551 -9.009 -15.047 1.00 95.31 84 GLU A N 1
ATOM 652 C CA . GLU A 1 84 ? 1.582 -8.718 -16.485 1.00 95.31 84 GLU A CA 1
ATOM 653 C C . GLU A 1 84 ? 2.880 -9.198 -17.148 1.00 95.31 84 GLU A C 1
ATOM 655 O O . GLU A 1 84 ? 2.850 -9.834 -18.203 1.00 95.31 84 GLU A O 1
ATOM 660 N N . VAL A 1 85 ? 4.033 -8.954 -16.516 1.00 94.50 85 VAL A N 1
ATOM 661 C CA . VAL A 1 85 ? 5.331 -9.424 -17.027 1.00 94.50 85 VAL A CA 1
ATOM 662 C C . VAL A 1 85 ? 5.389 -10.953 -17.086 1.00 94.50 85 VAL A C 1
ATOM 664 O O . VAL A 1 85 ? 5.914 -11.510 -18.055 1.00 94.50 85 VAL A O 1
ATOM 667 N N . ILE A 1 86 ? 4.851 -11.641 -16.075 1.00 94.88 86 ILE A N 1
ATOM 668 C CA . ILE A 1 86 ? 4.769 -13.106 -16.054 1.00 94.88 86 ILE A CA 1
ATOM 669 C C . ILE A 1 86 ? 3.865 -13.604 -17.184 1.00 94.88 86 ILE A C 1
ATOM 671 O O . ILE A 1 86 ? 4.290 -14.471 -17.946 1.00 94.88 86 ILE A O 1
ATOM 675 N N . ASP A 1 87 ? 2.671 -13.034 -17.335 1.00 95.69 87 ASP A N 1
ATOM 676 C CA . ASP A 1 87 ? 1.695 -13.448 -18.347 1.00 95.69 87 ASP A CA 1
ATOM 677 C C . ASP A 1 87 ? 2.258 -13.283 -19.768 1.00 95.69 87 ASP A C 1
ATOM 679 O O . ASP A 1 87 ? 2.189 -14.208 -20.581 1.00 95.69 87 ASP A O 1
ATOM 683 N N . ILE A 1 88 ? 2.918 -12.154 -20.057 1.00 94.81 88 ILE A N 1
ATOM 684 C CA . ILE A 1 88 ? 3.583 -11.913 -21.351 1.00 94.81 88 ILE A CA 1
ATOM 685 C C . ILE A 1 88 ? 4.736 -12.901 -21.578 1.00 94.81 88 ILE A C 1
ATOM 687 O O . ILE A 1 88 ? 4.953 -13.366 -22.699 1.00 94.81 88 ILE A O 1
ATOM 691 N N . SER A 1 89 ? 5.498 -13.219 -20.531 1.00 91.94 89 SER A N 1
ATOM 692 C CA . SER A 1 89 ? 6.608 -14.176 -20.605 1.00 91.94 89 SER A CA 1
ATOM 693 C C . SER A 1 89 ? 6.119 -15.599 -20.888 1.00 91.94 89 SER A C 1
ATOM 695 O O . SER A 1 89 ? 6.735 -16.316 -21.678 1.00 91.94 89 SER A O 1
ATOM 697 N N . LEU A 1 90 ? 4.994 -15.998 -20.287 1.00 94.38 90 LEU A N 1
ATOM 698 C CA . LEU A 1 90 ? 4.357 -17.292 -20.528 1.00 94.38 90 LEU A CA 1
ATOM 699 C C . LEU A 1 90 ? 3.740 -17.372 -21.927 1.00 94.38 90 LEU A C 1
ATOM 701 O O . LEU A 1 90 ? 3.928 -18.380 -22.594 1.00 94.38 90 LEU A O 1
ATOM 705 N N . ALA A 1 91 ? 3.079 -16.312 -22.398 1.00 93.50 91 ALA A N 1
ATOM 706 C CA . ALA A 1 91 ? 2.477 -16.266 -23.734 1.00 93.50 91 ALA A CA 1
ATOM 707 C C . ALA A 1 91 ? 3.503 -16.300 -24.882 1.00 93.50 91 ALA A C 1
ATOM 709 O O . ALA A 1 91 ? 3.149 -16.580 -26.025 1.00 93.50 91 ALA A O 1
ATOM 710 N N . ARG A 1 92 ? 4.772 -15.979 -24.597 1.00 78.88 92 ARG A N 1
ATOM 711 C CA . ARG A 1 92 ? 5.882 -16.044 -25.561 1.00 78.88 92 ARG A CA 1
ATOM 712 C C . ARG A 1 92 ? 6.555 -17.420 -25.645 1.00 78.88 92 ARG A C 1
ATOM 714 O O . ARG A 1 92 ? 7.444 -17.571 -26.482 1.00 78.88 92 ARG A O 1
ATOM 721 N N . LYS A 1 93 ? 6.187 -18.377 -24.788 1.00 54.81 93 LYS A N 1
ATOM 722 C CA . LYS A 1 93 ? 6.646 -19.773 -24.856 1.00 54.81 93 LYS A CA 1
ATOM 723 C C . LYS A 1 93 ? 5.670 -20.627 -25.649 1.00 54.81 93 LYS A C 1
ATOM 725 O O . LYS A 1 93 ? 6.176 -21.505 -26.378 1.00 54.81 93 LYS A O 1
#

Mean predicted aligned error: 5.63 Å

Solvent-accessible surface area (backbone atoms only — not comparable to full-atom values): 5445 Å² total; per-residue (Å²): 138,80,60,62,79,62,74,57,39,60,61,59,55,51,53,49,54,51,51,50,34,64,74,66,76,50,66,65,48,66,84,49,22,68,57,48,24,51,52,47,46,57,52,49,53,53,50,27,69,74,68,73,47,89,83,86,56,73,79,76,34,58,45,63,48,51,67,54,52,52,51,52,52,52,50,50,53,52,51,51,54,51,51,52,54,49,53,56,56,57,76,74,108

Organism: NCBI:txid210225

Sequence (93 aa):
FLPDVLCNAGGVAVSYFEWLKNLEHVNPGRMSRKWEEKTKNNLLDVINEATGLSINKEDLLKGATEKDIVHAGIEEVMTQATKEVIDISLARK

pLDDT: mean 89.79, std 6.97, range [54.81, 97.19]